Protein AF-A0A8S3AAT6-F1 (afdb_monomer)

pLDDT: mean 88.55, std 12.15, range [50.19, 97.94]

Sequence (74 aa):
MIEYNLALPNGFGTFLEQLVLHYQLPVQLNCIVTRIDASSSDSIVRLSIRDGRTLQCKYVLITIPLGCLKARSI

Nearest PDB structures (foldseek):
  8wkc-assembly1_A  TM=9.223E-01  e=5.617E-01  Oceanicola granulosus HTCC2516
  6jdk-assembly2_B  TM=8.469E-01  e=8.805E-01  Parvibaculum lavamentivorans DS-1
  6nev-assembly2_A  TM=8.002E-01  e=5.990E-01  Talaromyces stipitatus ATCC 10500
  3jcp-assembly1_M  TM=4.536E-01  e=8.258E-01  Saccharomyces cerevisiae S288C
  7qo6-assembly1_H  TM=3.527E-01  e=5.671E+00  Saccharomyces cerevisiae

Radius of gyration: 17.84 Å; Cα contacts (8 Å, |Δi|>4): 55; chains: 1; bounding box: 49×35×43 Å

Secondary structure (DSSP, 8-state):
------PPTTHHHHHHHHHHHHTT----TT--EEEEE---TTS-EEEEETTS-EEEES-----S-GGGG-SS--

InterPro domains:
  IPR002937 Amine oxidase [PF01593] (10-70)
  IPR036188 FAD/NAD(P)-binding domain superfamily [G3DSA:3.50.50.60] (8-71)
  IPR036188 FAD/NAD(P)-binding domain superfamily [SSF51905] (7-70)

Organism: NCBI:txid392030

Structure (mmCIF, N/CA/C/O backbone):
data_AF-A0A8S3AAT6-F1
#
_entry.id   AF-A0A8S3AAT6-F1
#
loop_
_atom_site.group_PDB
_atom_site.id
_atom_site.type_symbol
_atom_site.label_atom_id
_atom_site.label_alt_id
_atom_site.label_comp_id
_atom_site.label_asym_id
_atom_site.label_entity_id
_atom_site.label_seq_id
_atom_site.pdbx_PDB_ins_code
_atom_site.Cartn_x
_atom_site.Cartn_y
_atom_site.Cartn_z
_atom_site.occupancy
_atom_site.B_iso_or_equiv
_atom_site.auth_seq_id
_atom_site.auth_comp_id
_atom_site.auth_asym_id
_atom_site.auth_atom_id
_atom_site.pdbx_PDB_model_num
ATOM 1 N N . MET A 1 1 ? 35.756 15.164 -21.534 1.00 54.00 1 MET A N 1
ATOM 2 C CA . MET A 1 1 ? 34.847 14.944 -20.389 1.00 54.00 1 MET A CA 1
ATOM 3 C C . MET A 1 1 ? 34.192 13.597 -20.618 1.00 54.00 1 MET A C 1
ATOM 5 O O . MET A 1 1 ? 33.613 13.427 -21.680 1.00 54.00 1 MET A O 1
ATOM 9 N N . ILE A 1 2 ? 34.379 12.626 -19.726 1.00 57.47 2 ILE A N 1
ATOM 10 C CA . ILE A 1 2 ? 33.699 11.328 -19.836 1.00 57.47 2 ILE A CA 1
ATOM 11 C C . ILE A 1 2 ? 32.329 11.517 -19.185 1.00 57.47 2 ILE A C 1
ATOM 13 O O . ILE A 1 2 ? 32.254 11.715 -17.974 1.00 57.47 2 ILE A O 1
ATOM 17 N N . GLU A 1 3 ? 31.268 11.543 -19.987 1.00 64.56 3 GLU A N 1
ATOM 18 C CA . GLU A 1 3 ? 29.900 11.496 -19.473 1.00 64.56 3 GLU A CA 1
ATOM 19 C C . GLU A 1 3 ? 29.639 10.098 -18.913 1.00 64.56 3 GLU A C 1
ATOM 21 O O . GLU A 1 3 ? 29.644 9.104 -19.641 1.00 64.56 3 GLU A O 1
ATOM 26 N N . TYR A 1 4 ? 29.423 10.011 -17.603 1.00 68.31 4 TYR A N 1
ATOM 27 C CA . TYR A 1 4 ? 28.919 8.791 -16.992 1.00 68.31 4 TYR A CA 1
ATOM 28 C C . TYR A 1 4 ? 27.432 8.687 -17.304 1.00 68.31 4 TYR A C 1
ATOM 30 O O . TYR A 1 4 ? 26.627 9.486 -16.827 1.00 68.31 4 TYR A O 1
ATOM 38 N N . ASN A 1 5 ? 27.067 7.690 -18.105 1.00 74.38 5 ASN A N 1
ATOM 39 C CA . ASN A 1 5 ? 25.671 7.350 -18.298 1.00 74.38 5 ASN A CA 1
ATOM 40 C C . ASN A 1 5 ? 25.139 6.721 -17.000 1.00 74.38 5 ASN A C 1
ATOM 42 O O . ASN A 1 5 ? 25.408 5.559 -16.708 1.00 74.38 5 ASN A O 1
ATOM 46 N N . LEU A 1 6 ? 24.420 7.517 -16.206 1.00 79.75 6 LEU A N 1
ATOM 47 C CA . LEU A 1 6 ? 23.781 7.082 -14.959 1.00 79.75 6 LEU A CA 1
ATOM 48 C C . LEU A 1 6 ? 22.501 6.268 -15.201 1.00 79.75 6 LEU A C 1
ATOM 50 O O . LEU A 1 6 ? 21.847 5.854 -14.242 1.00 79.75 6 LEU A O 1
ATOM 54 N N . ALA A 1 7 ? 22.109 6.051 -16.459 1.00 80.56 7 ALA A N 1
ATOM 55 C CA . ALA A 1 7 ? 20.985 5.189 -16.766 1.00 80.56 7 ALA A CA 1
ATOM 56 C C . ALA A 1 7 ? 21.335 3.742 -16.414 1.00 80.56 7 ALA A C 1
ATOM 58 O O . ALA A 1 7 ? 22.335 3.188 -16.872 1.00 80.56 7 ALA A O 1
ATOM 59 N N . LEU A 1 8 ? 20.469 3.110 -15.627 1.00 77.19 8 LEU A N 1
ATOM 60 C CA . LEU A 1 8 ? 20.560 1.677 -15.415 1.00 77.19 8 LEU A CA 1
ATOM 61 C C . LEU A 1 8 ? 20.135 0.953 -16.699 1.00 77.19 8 LEU A C 1
ATOM 63 O O . LEU A 1 8 ? 19.030 1.212 -17.197 1.00 77.19 8 LEU A O 1
ATOM 67 N N . PRO A 1 9 ? 20.955 0.027 -17.228 1.00 81.06 9 PRO A N 1
ATOM 68 C CA . PRO A 1 9 ? 20.503 -0.854 -18.294 1.00 81.06 9 PRO A CA 1
ATOM 69 C C . PRO A 1 9 ? 19.257 -1.611 -17.811 1.00 81.06 9 PRO A C 1
ATOM 71 O O . PRO A 1 9 ? 19.238 -2.138 -16.701 1.00 81.06 9 PRO A O 1
ATOM 74 N N . ASN A 1 10 ? 18.206 -1.631 -18.636 1.00 84.19 10 ASN A N 1
ATOM 75 C CA . ASN A 1 10 ? 16.882 -2.208 -18.336 1.00 84.19 10 ASN A CA 1
ATOM 76 C C . ASN A 1 10 ? 16.014 -1.435 -17.315 1.00 84.19 10 ASN A C 1
ATOM 78 O O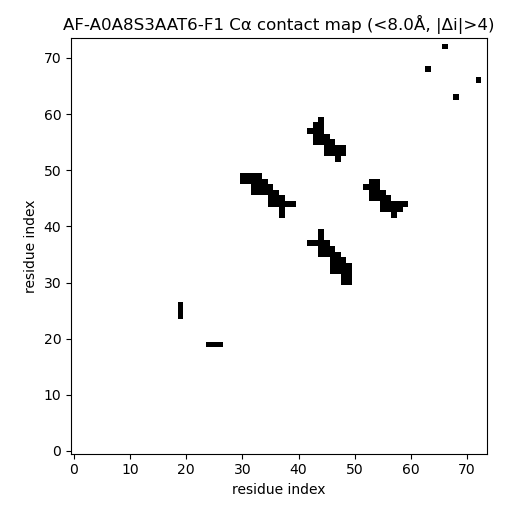 . ASN A 1 10 ? 14.952 -1.920 -16.927 1.00 84.19 10 ASN A O 1
ATOM 82 N N . GLY A 1 11 ? 16.410 -0.218 -16.927 1.00 88.50 11 GLY A N 1
ATOM 83 C CA . GLY A 1 11 ? 15.592 0.710 -16.140 1.00 88.50 11 GLY A CA 1
ATOM 84 C C . GLY A 1 11 ? 15.411 0.343 -14.659 1.00 88.50 11 GLY A C 1
ATOM 85 O O . GLY A 1 11 ? 15.634 -0.784 -14.223 1.00 88.50 11 GLY A O 1
ATOM 86 N N . PHE A 1 12 ? 14.968 1.319 -13.860 1.00 90.31 12 PHE A N 1
ATOM 87 C CA . PHE A 1 12 ? 14.775 1.148 -12.410 1.00 90.31 12 PHE A CA 1
ATOM 88 C C . PHE A 1 12 ? 13.650 0.165 -12.044 1.00 90.31 12 PHE A C 1
ATOM 90 O O . PHE A 1 12 ? 13.679 -0.402 -10.955 1.00 90.31 12 PHE A O 1
ATOM 97 N N . GLY A 1 13 ? 12.680 -0.064 -12.939 1.00 92.38 13 GLY A N 1
ATOM 98 C CA . GLY A 1 13 ? 11.598 -1.031 -12.714 1.00 92.38 13 GLY A CA 1
ATOM 99 C C . GLY A 1 13 ? 12.133 -2.449 -12.513 1.00 92.38 13 GLY A C 1
ATOM 100 O O . GLY A 1 13 ? 11.848 -3.070 -11.493 1.00 92.38 13 GLY A O 1
ATOM 101 N N . THR A 1 14 ? 13.015 -2.895 -13.411 1.00 93.62 14 THR A N 1
ATOM 102 C CA . THR A 1 14 ? 13.669 -4.211 -13.333 1.00 93.62 14 THR A CA 1
ATOM 103 C C . THR A 1 14 ? 14.440 -4.389 -12.025 1.00 93.62 14 THR A C 1
ATOM 105 O O . THR A 1 14 ? 14.397 -5.450 -11.407 1.00 93.62 14 THR A O 1
ATOM 108 N N . PHE A 1 15 ? 15.124 -3.340 -11.562 1.00 91.62 15 PHE A N 1
ATOM 109 C CA . PHE A 1 15 ? 15.847 -3.376 -10.291 1.00 91.62 15 PHE A CA 1
ATOM 110 C C . PHE A 1 15 ? 14.908 -3.575 -9.088 1.00 91.62 15 PHE A C 1
ATOM 112 O O . PHE A 1 15 ? 15.192 -4.386 -8.206 1.00 91.62 15 PHE A O 1
ATOM 119 N N . LEU A 1 16 ? 13.767 -2.880 -9.057 1.00 93.88 16 LEU A N 1
ATOM 120 C CA . LEU A 1 16 ? 12.768 -3.041 -7.995 1.00 93.88 16 LEU A CA 1
ATOM 121 C C . LEU A 1 16 ? 12.140 -4.440 -8.009 1.00 93.88 16 LEU A C 1
ATOM 123 O O . LEU A 1 16 ? 11.970 -5.043 -6.951 1.00 93.88 16 LEU A O 1
ATOM 127 N N . GLU A 1 17 ? 11.837 -4.976 -9.192 1.00 95.50 17 GLU A N 1
ATOM 128 C CA . GLU A 1 17 ? 11.335 -6.347 -9.344 1.00 95.50 17 GLU A CA 1
ATOM 129 C C . GLU A 1 17 ? 12.335 -7.372 -8.796 1.00 95.50 17 GLU A C 1
ATOM 131 O O . GLU A 1 17 ? 11.964 -8.248 -8.013 1.00 95.50 17 GLU A O 1
ATOM 136 N N . GLN A 1 18 ? 13.620 -7.224 -9.132 1.00 94.94 18 GLN A N 1
ATOM 137 C CA . GLN A 1 18 ? 14.684 -8.085 -8.614 1.00 94.94 18 GLN A CA 1
ATOM 138 C C . GLN A 1 18 ? 14.807 -8.009 -7.092 1.00 94.94 18 GLN A C 1
ATOM 140 O O . GLN A 1 18 ? 14.973 -9.048 -6.459 1.00 94.94 18 GLN A O 1
ATOM 145 N N . LEU A 1 19 ? 14.685 -6.822 -6.490 1.00 95.50 19 LEU A N 1
ATOM 146 C CA . LEU A 1 19 ? 14.684 -6.673 -5.031 1.00 95.50 19 LEU A CA 1
ATOM 147 C C . LEU A 1 19 ? 13.523 -7.433 -4.382 1.00 95.50 19 LEU A C 1
ATOM 149 O O . LEU A 1 19 ? 13.729 -8.167 -3.415 1.00 95.50 19 LEU A O 1
ATOM 153 N N . VAL A 1 20 ? 12.311 -7.281 -4.922 1.00 97.38 20 VAL A N 1
ATOM 154 C CA . VAL A 1 20 ? 11.117 -7.969 -4.412 1.00 97.38 20 VAL A CA 1
ATOM 155 C C . VAL A 1 20 ? 11.287 -9.486 -4.489 1.00 97.38 20 VAL A C 1
ATOM 157 O O . VAL A 1 20 ? 11.003 -10.176 -3.510 1.00 97.38 20 VAL A O 1
ATOM 160 N N . LEU A 1 21 ? 11.793 -9.999 -5.614 1.00 97.00 21 LEU A N 1
ATOM 161 C CA . LEU A 1 21 ? 12.015 -11.431 -5.823 1.00 97.00 21 LEU A CA 1
ATOM 162 C C . LEU A 1 21 ? 13.149 -11.982 -4.951 1.00 97.00 21 LEU A C 1
ATOM 164 O O . LEU A 1 21 ? 12.979 -13.021 -4.317 1.00 97.00 21 LEU A O 1
ATOM 168 N N . HIS A 1 22 ? 14.287 -11.286 -4.891 1.00 97.75 22 HIS A N 1
ATOM 169 C CA . HIS A 1 22 ? 15.473 -11.726 -4.155 1.00 97.75 22 HIS A CA 1
ATOM 170 C C . HIS A 1 22 ? 15.195 -11.873 -2.656 1.00 97.75 22 HIS A C 1
ATOM 172 O O . HIS A 1 22 ? 15.594 -12.865 -2.052 1.00 97.75 22 HIS A O 1
ATOM 178 N N . TYR A 1 23 ? 14.471 -10.917 -2.067 1.00 97.94 23 TYR A N 1
ATOM 179 C CA . TYR A 1 23 ? 14.123 -10.934 -0.643 1.00 97.94 23 TYR A CA 1
ATOM 180 C C . TYR A 1 23 ? 12.758 -11.571 -0.345 1.00 97.94 23 TYR A C 1
ATOM 182 O O . TYR A 1 23 ? 12.328 -11.549 0.807 1.00 97.94 23 TYR A O 1
ATOM 190 N N . GLN A 1 24 ? 12.073 -12.123 -1.355 1.00 97.25 24 GLN A N 1
ATOM 191 C CA . GLN A 1 24 ? 10.740 -12.729 -1.225 1.00 97.25 24 GLN A CA 1
ATOM 192 C C . GLN A 1 24 ? 9.7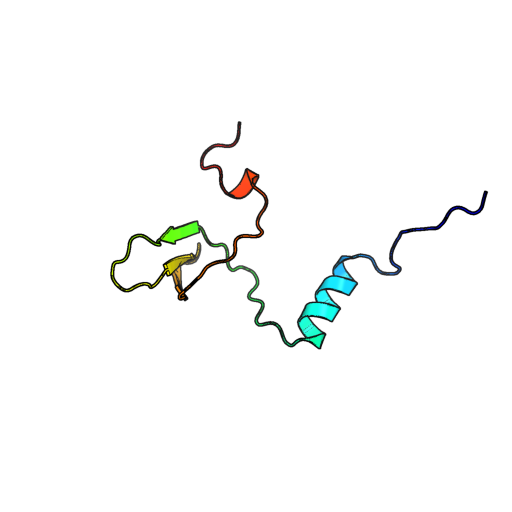43 -11.815 -0.492 1.00 97.25 24 GLN A C 1
ATOM 194 O O . GLN A 1 24 ? 8.990 -12.246 0.384 1.00 97.25 24 GLN A O 1
ATOM 199 N N . LEU A 1 25 ? 9.761 -10.521 -0.827 1.00 96.69 25 LEU A N 1
ATOM 200 C CA . LEU A 1 25 ? 8.938 -9.536 -0.135 1.00 96.69 25 LEU A CA 1
ATOM 201 C C . LEU A 1 25 ? 7.449 -9.800 -0.423 1.00 96.69 25 LEU A C 1
ATOM 203 O O . LEU A 1 25 ? 7.076 -9.952 -1.590 1.00 96.69 25 LEU A O 1
ATOM 207 N N . PRO A 1 26 ? 6.571 -9.808 0.598 1.00 96.19 26 PRO A N 1
ATOM 208 C CA . PRO A 1 26 ? 5.143 -10.062 0.424 1.00 96.19 26 PRO A CA 1
ATOM 209 C C . PRO A 1 26 ? 4.437 -8.826 -0.154 1.00 96.19 26 PRO A C 1
ATOM 211 O O . PRO A 1 26 ? 3.750 -8.083 0.547 1.00 96.19 26 PRO A O 1
ATOM 214 N N . VAL A 1 27 ? 4.633 -8.577 -1.449 1.00 96.25 27 VAL A N 1
ATOM 215 C CA . VAL A 1 27 ? 4.040 -7.443 -2.163 1.00 96.25 27 VAL A CA 1
ATOM 216 C C . VAL A 1 27 ? 2.660 -7.817 -2.684 1.00 96.25 27 VAL A C 1
ATOM 218 O O . VAL A 1 27 ? 2.502 -8.767 -3.447 1.00 96.25 27 VAL A O 1
ATOM 221 N N . GLN A 1 28 ? 1.656 -7.019 -2.322 1.00 95.75 28 GLN A N 1
ATOM 222 C CA . GLN A 1 28 ? 0.303 -7.167 -2.842 1.00 95.75 28 GLN A CA 1
ATOM 223 C C . GLN A 1 28 ? -0.056 -5.989 -3.750 1.00 95.75 28 GLN A C 1
ATOM 225 O O . GLN A 1 28 ? -0.308 -4.875 -3.287 1.00 95.75 28 GLN A O 1
ATOM 230 N N . LEU A 1 29 ? -0.116 -6.248 -5.056 1.00 95.81 29 LEU A N 1
ATOM 231 C CA . LEU A 1 29 ? -0.581 -5.270 -6.038 1.00 95.81 29 LEU A CA 1
ATOM 232 C C . LEU A 1 29 ? -2.105 -5.100 -5.970 1.00 95.81 29 LEU A C 1
ATOM 234 O O . LEU A 1 29 ? -2.818 -5.910 -5.376 1.00 95.81 29 LEU A O 1
ATOM 238 N N . ASN A 1 30 ? -2.611 -4.023 -6.578 1.00 95.75 30 ASN A N 1
ATOM 239 C CA . ASN A 1 30 ? -4.041 -3.683 -6.595 1.00 95.75 30 ASN A CA 1
ATOM 240 C C . ASN A 1 30 ? -4.669 -3.550 -5.189 1.00 95.75 30 ASN A C 1
ATOM 242 O O . ASN A 1 30 ? -5.872 -3.720 -5.013 1.00 95.75 30 ASN A O 1
ATOM 246 N N . CYS A 1 31 ? -3.854 -3.221 -4.182 1.00 96.75 31 CYS A N 1
ATOM 247 C CA . CYS A 1 31 ? -4.251 -3.061 -2.785 1.00 96.75 31 CYS A CA 1
ATOM 248 C C . CYS A 1 31 ? -4.263 -1.575 -2.396 1.00 96.75 31 CYS A C 1
ATOM 250 O O . CYS A 1 31 ? -3.376 -1.085 -1.699 1.00 96.75 31 CYS A O 1
ATOM 252 N N . ILE A 1 32 ? -5.235 -0.818 -2.906 1.00 95.44 32 ILE A N 1
ATOM 253 C CA . ILE A 1 32 ? -5.307 0.624 -2.634 1.00 95.44 32 ILE A CA 1
ATOM 254 C C . ILE A 1 32 ? -5.885 0.839 -1.236 1.00 95.44 32 ILE A C 1
ATOM 256 O O . ILE A 1 32 ? -7.082 0.643 -1.025 1.00 95.44 32 ILE A O 1
ATOM 260 N N . VAL A 1 33 ? -5.036 1.258 -0.301 1.00 95.12 33 VAL A N 1
ATOM 261 C CA . VAL A 1 33 ? -5.444 1.673 1.046 1.00 95.12 33 VAL A CA 1
ATOM 262 C C . VAL A 1 33 ? -6.194 3.002 0.951 1.00 95.12 33 VAL A C 1
ATOM 264 O O . VAL A 1 33 ? -5.678 3.972 0.401 1.00 95.12 33 VAL A O 1
ATOM 267 N N . THR A 1 34 ? -7.412 3.051 1.485 1.00 94.75 34 THR A N 1
ATOM 268 C CA . THR A 1 34 ? -8.283 4.241 1.474 1.00 94.75 34 THR A CA 1
ATOM 269 C C . THR A 1 34 ? -8.432 4.882 2.848 1.00 94.75 34 THR A C 1
ATOM 271 O O . THR A 1 34 ? -8.761 6.063 2.939 1.00 94.75 34 THR A O 1
ATOM 274 N N . ARG A 1 35 ? -8.180 4.130 3.924 1.00 94.00 35 ARG A N 1
ATOM 275 C CA . ARG A 1 35 ? -8.226 4.628 5.303 1.00 94.00 35 ARG A CA 1
ATOM 276 C C . ARG A 1 35 ? -7.217 3.891 6.174 1.00 94.00 35 ARG A C 1
ATOM 278 O O . ARG A 1 35 ? -7.057 2.680 6.046 1.00 94.00 35 ARG A O 1
ATOM 285 N N . ILE A 1 36 ? -6.591 4.634 7.082 1.00 94.44 36 ILE A N 1
ATOM 286 C CA . ILE A 1 36 ? -5.708 4.124 8.132 1.00 94.44 36 ILE A CA 1
ATOM 287 C C . ILE A 1 36 ? -6.321 4.548 9.464 1.00 94.44 36 ILE A C 1
ATOM 289 O O . ILE A 1 36 ? -6.472 5.742 9.715 1.00 94.44 36 ILE A O 1
ATOM 293 N N . ASP A 1 37 ? -6.709 3.586 10.293 1.00 94.75 37 ASP A N 1
ATOM 294 C CA . ASP A 1 37 ? -7.296 3.826 11.607 1.00 94.75 37 ASP A CA 1
ATOM 295 C C . ASP A 1 37 ? -6.358 3.321 12.705 1.00 94.75 37 ASP A C 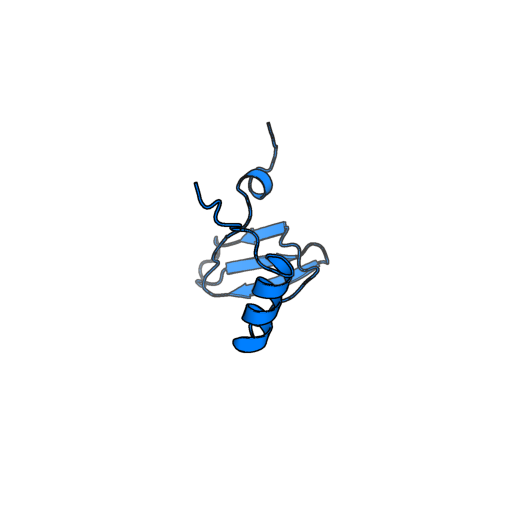1
ATOM 297 O O . ASP A 1 37 ? -6.186 2.116 12.886 1.00 94.75 37 ASP A O 1
ATOM 301 N N . ALA A 1 38 ? -5.742 4.264 13.415 1.00 92.94 38 ALA A N 1
ATOM 302 C CA . ALA A 1 38 ? -4.855 4.013 14.549 1.00 92.94 38 ALA A CA 1
ATOM 303 C C . ALA A 1 38 ? -5.472 4.477 15.882 1.00 92.94 38 ALA A C 1
ATOM 305 O O . ALA A 1 38 ? -4.767 4.584 16.879 1.00 92.94 38 ALA A O 1
ATOM 306 N N . SER A 1 39 ? -6.775 4.781 15.909 1.00 89.50 39 SER A N 1
ATOM 307 C CA . SER A 1 39 ? -7.462 5.299 17.105 1.00 89.50 39 SER A CA 1
ATOM 308 C C . SER A 1 39 ? -7.805 4.221 18.142 1.00 89.50 39 SER A C 1
ATOM 310 O O . SER A 1 39 ? -8.305 4.524 19.223 1.00 89.50 39 SER A O 1
ATOM 312 N N . SER A 1 40 ? -7.549 2.957 17.813 1.00 79.88 40 SER A N 1
ATOM 313 C CA . SER A 1 40 ? -7.949 1.807 18.615 1.00 79.88 40 SER A CA 1
ATOM 314 C C . SER A 1 40 ? -7.120 1.659 19.892 1.00 79.88 40 SER A C 1
ATOM 316 O O . SER A 1 40 ? -5.895 1.760 19.876 1.00 79.88 40 SER A O 1
ATOM 318 N N . SER A 1 41 ? -7.787 1.333 21.001 1.00 79.56 41 SE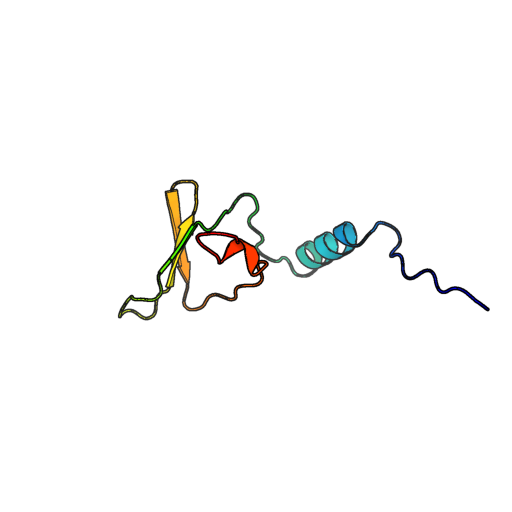R A N 1
ATOM 319 C CA . SER A 1 41 ? -7.156 1.109 22.309 1.00 79.56 41 SER A CA 1
ATOM 320 C C . SER A 1 41 ? -6.387 -0.215 22.413 1.00 79.56 41 SER A C 1
ATOM 322 O O . SER A 1 41 ? -5.637 -0.419 23.362 1.00 79.56 41 SER A O 1
ATOM 324 N N . ASP A 1 42 ? 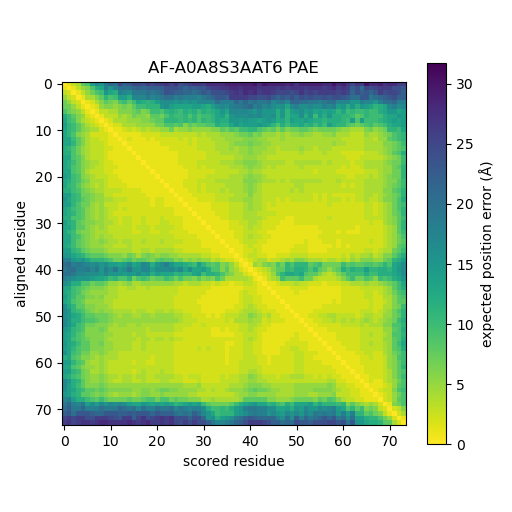-6.564 -1.124 21.454 1.00 87.56 42 ASP A N 1
ATOM 325 C CA . ASP A 1 42 ? -5.932 -2.452 21.415 1.00 87.56 42 ASP A CA 1
ATOM 326 C C . ASP A 1 42 ? -4.534 -2.466 20.762 1.00 87.56 42 ASP A C 1
ATOM 328 O O . ASP A 1 42 ? -3.967 -3.536 20.554 1.00 87.56 42 ASP A O 1
ATOM 332 N N . SER A 1 43 ? -3.947 -1.299 20.464 1.00 88.81 43 SER A N 1
ATOM 333 C CA . SER A 1 43 ? -2.645 -1.174 19.780 1.00 88.81 43 SER A CA 1
ATOM 334 C C . SER A 1 43 ? -2.602 -1.808 18.379 1.00 88.81 43 SER A C 1
ATOM 336 O O . SER A 1 43 ? -1.523 -2.134 17.876 1.00 88.81 43 SER A O 1
ATOM 338 N N . ILE A 1 44 ? -3.763 -1.992 17.738 1.00 95.50 44 ILE A N 1
ATOM 339 C CA . ILE A 1 44 ? -3.876 -2.492 16.365 1.00 95.50 44 ILE A CA 1
ATOM 340 C C . ILE A 1 44 ? -4.287 -1.349 15.439 1.00 95.50 44 ILE A C 1
ATOM 342 O O . ILE A 1 44 ? -5.308 -0.689 15.636 1.00 95.50 44 ILE A O 1
ATOM 346 N N . VAL A 1 45 ? -3.515 -1.166 14.371 1.00 96.50 45 VAL A N 1
ATOM 347 C CA . VAL A 1 45 ? -3.864 -0.300 13.248 1.00 96.50 45 VAL A CA 1
ATOM 348 C C . VAL A 1 45 ? -4.691 -1.093 12.245 1.00 96.50 45 VAL A C 1
ATOM 350 O O . VAL A 1 45 ? -4.320 -2.200 11.843 1.00 96.50 45 VAL A O 1
ATOM 353 N N . ARG A 1 46 ? -5.818 -0.520 11.820 1.00 96.88 46 ARG A N 1
ATOM 354 C CA . ARG A 1 46 ? -6.712 -1.106 10.816 1.00 96.88 46 ARG A CA 1
ATOM 355 C C . ARG A 1 46 ? -6.623 -0.325 9.513 1.00 96.88 46 ARG A C 1
ATOM 357 O O . ARG A 1 46 ? -6.731 0.898 9.502 1.00 96.88 46 ARG A O 1
ATOM 364 N N . LEU A 1 47 ? -6.447 -1.039 8.410 1.00 96.62 47 LEU A N 1
ATOM 365 C CA . LEU A 1 47 ? -6.371 -0.479 7.065 1.00 96.62 47 LEU A CA 1
ATOM 366 C C . LEU A 1 47 ? -7.617 -0.882 6.287 1.00 96.62 47 LEU A C 1
ATOM 368 O O . LEU A 1 47 ? -7.879 -2.075 6.147 1.00 96.62 47 LEU A O 1
ATOM 372 N N . SER A 1 48 ? -8.356 0.083 5.749 1.00 97.38 48 SER A N 1
ATOM 373 C CA . SER A 1 48 ? -9.434 -0.195 4.795 1.00 97.38 48 SER A CA 1
ATOM 374 C C . SER A 1 48 ? -8.885 -0.151 3.376 1.00 97.38 48 SER A C 1
ATOM 376 O O . SER A 1 48 ? -8.176 0.789 3.009 1.00 97.38 48 SER A O 1
ATOM 378 N N . ILE A 1 49 ? -9.218 -1.162 2.581 1.00 97.62 49 ILE A N 1
ATOM 379 C CA . ILE A 1 49 ? -8.833 -1.274 1.174 1.00 97.62 49 ILE A CA 1
ATOM 380 C C . ILE A 1 49 ? -10.032 -0.896 0.299 1.00 97.62 49 ILE A C 1
ATOM 382 O O . ILE A 1 49 ? -11.182 -1.129 0.669 1.00 97.62 49 ILE A O 1
ATOM 386 N N . ARG A 1 50 ? -9.780 -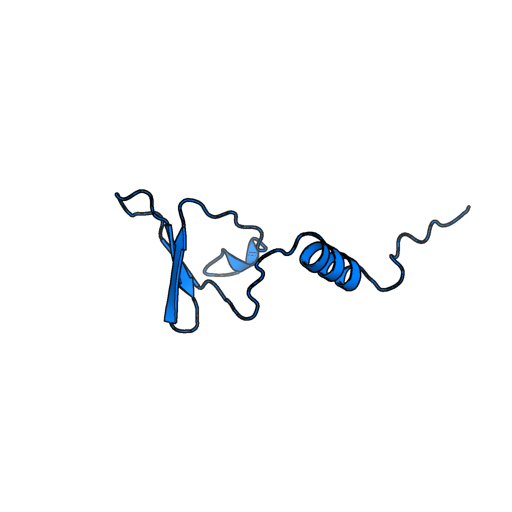0.314 -0.880 1.00 96.25 50 ARG A N 1
ATOM 387 C CA . ARG A 1 50 ? -10.822 0.147 -1.819 1.00 96.25 50 ARG A CA 1
ATOM 388 C C . ARG A 1 50 ? -11.846 -0.932 -2.190 1.00 96.25 50 ARG A C 1
ATOM 390 O O . ARG A 1 50 ? -12.993 -0.602 -2.458 1.00 96.25 50 ARG A O 1
ATOM 397 N N . ASP A 1 51 ? -11.435 -2.194 -2.223 1.00 96.25 51 ASP A N 1
ATOM 398 C CA . ASP A 1 51 ? -12.299 -3.337 -2.544 1.00 96.25 51 ASP A CA 1
ATOM 399 C C . ASP A 1 51 ? -13.117 -3.860 -1.347 1.00 96.25 51 ASP A C 1
ATOM 401 O O . ASP A 1 51 ? -13.761 -4.900 -1.447 1.00 96.25 51 ASP A O 1
ATOM 405 N N . GLY A 1 52 ? -13.103 -3.148 -0.216 1.00 96.19 52 GLY A N 1
ATOM 406 C CA . GLY A 1 52 ? -13.856 -3.489 0.990 1.00 96.19 52 GLY A CA 1
ATOM 407 C C . GLY A 1 52 ? -13.113 -4.402 1.967 1.00 96.19 52 GLY A C 1
ATOM 408 O O . GLY A 1 52 ? -13.594 -4.610 3.081 1.00 96.19 52 GLY A O 1
ATOM 409 N N . ARG A 1 53 ? -11.928 -4.921 1.614 1.00 97.19 53 ARG A N 1
ATOM 410 C CA . ARG A 1 53 ? -11.108 -5.708 2.548 1.00 97.19 53 ARG A CA 1
ATOM 411 C C . ARG A 1 53 ? -10.550 -4.841 3.678 1.00 97.19 53 ARG A C 1
ATOM 413 O O . ARG A 1 53 ? -10.341 -3.638 3.523 1.00 97.19 53 ARG A O 1
ATOM 420 N N . THR A 1 54 ? -10.254 -5.483 4.809 1.00 96.88 54 THR A N 1
ATOM 421 C CA . THR A 1 54 ? -9.552 -4.867 5.943 1.00 96.88 54 THR A CA 1
ATOM 422 C C . THR A 1 54 ? -8.260 -5.618 6.230 1.00 96.88 54 THR A C 1
ATOM 424 O O . THR A 1 54 ? -8.271 -6.845 6.301 1.00 96.88 54 THR A O 1
ATOM 427 N N . LEU A 1 55 ? -7.162 -4.889 6.428 1.00 96.75 55 LEU A N 1
ATOM 428 C CA . LEU A 1 55 ? -5.902 -5.437 6.938 1.00 96.75 55 LEU A CA 1
ATOM 429 C C . LEU A 1 55 ? -5.640 -4.919 8.354 1.00 96.75 55 LEU A C 1
ATOM 431 O O . LEU A 1 55 ? -6.103 -3.839 8.724 1.00 96.75 55 LEU A O 1
ATOM 435 N N . GLN A 1 56 ? -4.903 -5.694 9.146 1.00 96.50 56 GLN A N 1
ATOM 436 C CA . GLN A 1 56 ? -4.571 -5.359 10.530 1.00 96.50 56 GLN A CA 1
ATOM 437 C C . GLN A 1 56 ? -3.077 -5.535 10.772 1.00 96.50 56 GLN A C 1
ATOM 439 O O . GLN A 1 56 ? -2.480 -6.519 10.334 1.00 96.50 56 GLN A O 1
ATOM 444 N N . CYS A 1 57 ? -2.472 -4.587 11.477 1.00 95.81 57 CYS A N 1
ATOM 445 C CA . CYS A 1 57 ? -1.064 -4.638 11.847 1.00 95.81 57 CYS A CA 1
ATOM 446 C C . CYS A 1 57 ? -0.801 -3.834 13.125 1.00 95.81 57 CYS A C 1
ATOM 448 O O . CYS A 1 57 ? -1.653 -3.086 13.591 1.00 95.81 57 CYS A O 1
ATOM 450 N N . LYS A 1 58 ? 0.396 -3.981 13.701 1.00 95.19 58 LYS A N 1
ATOM 451 C CA . LYS A 1 58 ? 0.821 -3.172 14.858 1.00 95.19 58 LYS A CA 1
ATOM 452 C C . LYS A 1 58 ? 1.330 -1.787 14.450 1.00 95.19 58 LYS A C 1
ATOM 454 O O . LYS A 1 58 ? 1.137 -0.821 15.173 1.00 95.19 58 LYS A O 1
ATOM 459 N N . TYR A 1 59 ? 1.980 -1.699 13.289 1.00 95.44 59 TYR A N 1
ATOM 460 C CA . TYR A 1 59 ? 2.622 -0.483 12.790 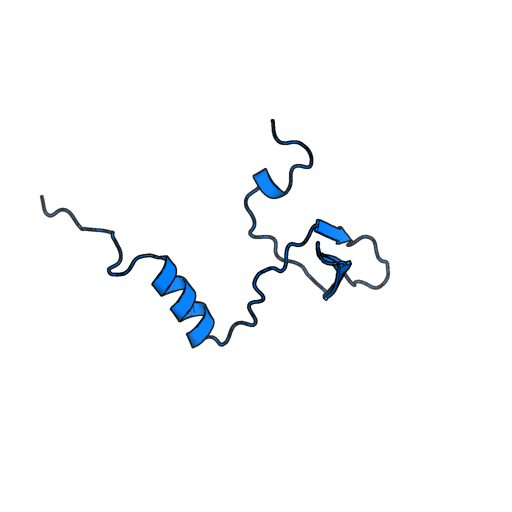1.00 95.44 59 TYR A CA 1
ATOM 461 C C . TYR A 1 59 ? 2.431 -0.351 11.280 1.00 95.44 59 TYR A C 1
ATOM 463 O O . TYR A 1 59 ? 2.301 -1.354 10.574 1.00 95.44 59 TYR A O 1
ATOM 471 N N . VAL A 1 60 ? 2.455 0.887 10.784 1.00 94.81 60 VAL A N 1
ATOM 472 C CA . VAL A 1 60 ? 2.364 1.214 9.356 1.00 94.81 60 VAL A CA 1
ATOM 473 C C . VAL A 1 60 ? 3.497 2.166 8.998 1.00 94.81 60 VAL A C 1
ATOM 475 O O . VAL A 1 60 ? 3.651 3.207 9.632 1.00 94.81 60 VAL A O 1
ATOM 478 N N . LEU A 1 61 ? 4.262 1.824 7.962 1.00 95.81 61 LEU A N 1
ATOM 479 C CA . LEU A 1 61 ? 5.205 2.735 7.321 1.00 95.81 61 LEU A CA 1
ATOM 480 C C . LEU A 1 61 ? 4.578 3.253 6.026 1.00 95.81 61 LEU A C 1
ATOM 482 O O . LEU A 1 61 ? 4.207 2.468 5.156 1.00 95.81 61 LEU A O 1
ATOM 486 N N . ILE A 1 62 ? 4.460 4.572 5.904 1.00 93.44 62 ILE A N 1
ATOM 487 C CA . ILE A 1 62 ? 3.857 5.219 4.740 1.00 93.44 62 ILE A CA 1
ATOM 488 C C . ILE A 1 62 ? 4.973 5.772 3.856 1.00 93.44 62 ILE A C 1
ATOM 490 O O . ILE A 1 62 ? 5.698 6.676 4.259 1.00 93.44 62 ILE A O 1
ATOM 494 N N . THR A 1 63 ? 5.085 5.242 2.641 1.00 95.19 63 THR A N 1
ATOM 495 C CA . THR A 1 63 ? 6.065 5.678 1.629 1.00 95.19 63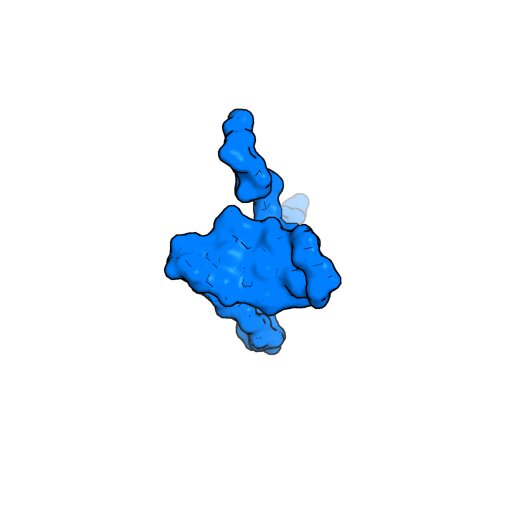 THR A CA 1
ATOM 496 C C . THR A 1 63 ? 5.404 6.273 0.384 1.00 95.19 63 THR A C 1
ATOM 498 O O . THR A 1 63 ? 6.075 6.537 -0.612 1.00 95.19 63 THR A O 1
ATOM 501 N N . ILE A 1 64 ? 4.084 6.487 0.421 1.00 93.44 64 ILE A N 1
ATOM 502 C CA . ILE A 1 64 ? 3.355 7.092 -0.696 1.00 93.44 64 ILE A CA 1
ATOM 503 C C . ILE A 1 64 ? 3.686 8.588 -0.808 1.00 93.44 64 ILE A C 1
ATOM 505 O O . ILE A 1 64 ? 3.948 9.237 0.210 1.00 93.44 64 ILE A O 1
ATOM 509 N N . PRO A 1 65 ? 3.627 9.172 -2.018 1.00 91.56 65 PRO A N 1
ATOM 510 C CA . PRO A 1 65 ? 3.807 10.606 -2.194 1.00 91.56 65 PRO A CA 1
ATOM 511 C C . PRO A 1 65 ? 2.830 11.416 -1.335 1.00 91.56 65 PRO A C 1
ATOM 513 O O . PRO A 1 65 ? 1.659 11.060 -1.206 1.00 91.56 65 PRO A O 1
ATOM 516 N N . LEU A 1 66 ? 3.279 12.564 -0.819 1.00 87.38 66 LEU A N 1
ATOM 517 C CA . LEU A 1 66 ? 2.460 13.441 0.030 1.00 87.38 66 LEU A CA 1
ATOM 518 C C . LEU A 1 66 ? 1.134 13.856 -0.636 1.00 87.38 66 LEU A C 1
ATOM 520 O O . LEU A 1 66 ? 0.129 14.037 0.048 1.00 87.38 66 LEU A O 1
ATOM 524 N N . GLY A 1 67 ? 1.113 13.972 -1.968 1.00 86.19 67 GLY A N 1
ATOM 525 C CA . GLY A 1 67 ? -0.101 14.266 -2.736 1.00 86.19 67 GLY A CA 1
ATOM 526 C C . GLY A 1 67 ? -1.225 13.245 -2.530 1.00 86.19 67 GLY A C 1
ATOM 527 O O . GLY A 1 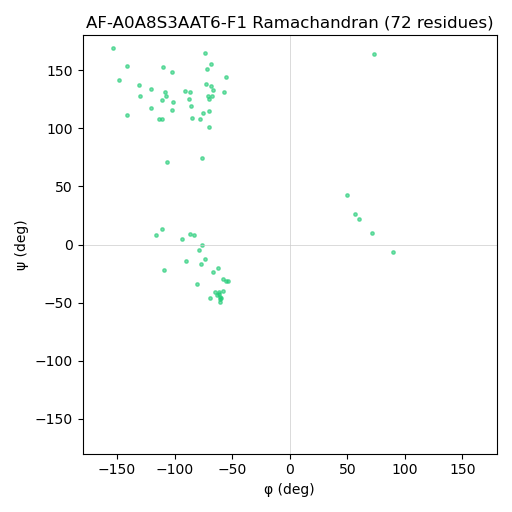67 ? -2.390 13.624 -2.556 1.00 86.19 67 GLY A O 1
ATOM 528 N N . CYS A 1 68 ? -0.891 11.985 -2.236 1.00 85.56 68 CYS A N 1
ATOM 529 C CA . CYS A 1 68 ? -1.860 10.928 -1.947 1.00 85.56 68 CYS A CA 1
ATOM 530 C C . CYS A 1 68 ? -2.459 11.021 -0.533 1.00 85.56 68 CYS A C 1
ATOM 532 O O . CYS A 1 68 ? -3.483 10.399 -0.270 1.00 85.56 68 CYS A O 1
ATOM 534 N N . LEU A 1 69 ? -1.836 11.777 0.380 1.00 81.69 69 LEU A N 1
ATOM 535 C CA . LEU A 1 69 ? -2.306 11.953 1.761 1.00 81.69 69 LEU A CA 1
ATOM 536 C C . LEU A 1 69 ? -3.260 13.141 1.924 1.00 81.69 69 LEU A C 1
ATOM 538 O O . LEU A 1 69 ? -3.921 13.271 2.954 1.00 81.69 69 LEU A O 1
ATOM 542 N N . LYS A 1 70 ? -3.342 14.029 0.930 1.00 75.94 70 LYS A N 1
ATOM 543 C CA . LYS A 1 70 ? -4.230 15.189 0.991 1.00 75.94 70 LYS A CA 1
ATOM 544 C C . LYS A 1 70 ? -5.623 14.803 0.502 1.00 75.94 70 LYS A C 1
ATOM 546 O O . LYS A 1 70 ? -5.806 14.475 -0.662 1.00 75.94 70 LYS A O 1
ATOM 551 N N . ALA A 1 71 ? -6.622 14.939 1.374 1.00 65.62 71 ALA A N 1
ATOM 552 C CA . ALA A 1 71 ? -8.034 14.750 1.020 1.00 65.62 71 ALA A CA 1
ATOM 553 C C . ALA A 1 71 ? -8.533 15.750 -0.047 1.00 65.62 71 ALA A C 1
ATOM 555 O O . ALA A 1 71 ? -9.551 15.514 -0.693 1.00 65.62 71 ALA A O 1
ATOM 556 N N . ARG A 1 72 ? -7.822 16.873 -0.219 1.00 57.19 72 ARG A N 1
ATOM 557 C CA . ARG A 1 72 ? -8.005 17.864 -1.283 1.00 57.19 72 ARG A CA 1
ATOM 558 C C . ARG A 1 72 ? -6.623 18.338 -1.724 1.00 57.19 72 ARG A C 1
ATOM 560 O O . ARG A 1 72 ? -5.897 18.945 -0.935 1.00 57.19 72 ARG A O 1
ATOM 567 N N . SER A 1 73 ? -6.228 17.995 -2.940 1.00 50.19 73 SER A N 1
ATOM 568 C CA . SER A 1 73 ? -5.044 18.564 -3.584 1.00 50.19 73 SER A CA 1
ATOM 569 C C . SER A 1 73 ? -5.330 20.041 -3.886 1.00 50.19 73 SER A C 1
ATOM 571 O O . SER A 1 73 ? -6.447 20.361 -4.288 1.00 50.19 73 SER A O 1
ATOM 573 N N . ILE A 1 74 ? -4.362 20.922 -3.617 1.00 51.00 74 ILE A N 1
ATOM 574 C CA . ILE A 1 74 ? -4.396 22.326 -4.066 1.00 51.00 74 ILE A CA 1
ATOM 575 C C . ILE A 1 74 ? -4.093 22.332 -5.561 1.00 51.00 74 ILE A C 1
ATOM 577 O O . ILE A 1 74 ? -3.183 21.552 -5.934 1.00 51.00 74 ILE A O 1
#

Foldseek 3Di:
DDDDPPADVVHPVVVVVCVCVVVVPPDDPPFAFPDWDCPDPVLKIWTATPVGDIDIDNDDDDPDDPQVVDPDDD

Mean predicted aligned error: 6.6 Å

Solvent-accessible surface area (backbone atoms only — not comparable to full-atom values): 5040 Å² total; per-residue (Å²): 133,87,81,76,76,82,72,55,86,80,42,69,67,54,54,53,52,49,52,38,61,76,68,64,54,92,77,70,80,96,66,51,74,74,45,79,44,71,86,48,92,82,63,44,30,40,34,37,30,76,88,72,50,74,50,77,40,73,75,84,86,86,84,72,62,71,73,79,73,43,96,68,76,131